Protein AF-A0A077MCI6-F1 (afdb_monomer_lite)

Foldseek 3Di:
DDDPVVVVVVVVVVVVVVVVVVVVVVVVVVVLV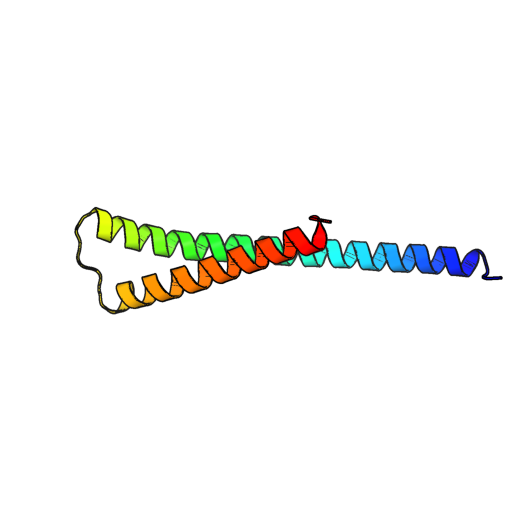VLLVVLVVLLVVLVVCVVVVHDDDPVSVVSNVVSVVVNVVSVVVVVVCCCVPPVD

Structure (mmCIF, N/CA/C/O backbone):
data_AF-A0A077MCI6-F1
#
_entry.id   AF-A0A077MCI6-F1
#
loop_
_atom_site.group_PDB
_atom_site.id
_atom_site.type_symbol
_atom_site.label_atom_id
_atom_site.label_alt_id
_atom_site.label_comp_id
_atom_site.label_asym_id
_atom_site.label_entity_id
_atom_site.label_seq_id
_atom_site.pdbx_PDB_ins_code
_atom_site.Cartn_x
_atom_site.Cartn_y
_atom_site.Cartn_z
_atom_site.occupancy
_atom_site.B_iso_or_equiv
_atom_site.auth_seq_id
_atom_site.auth_comp_id
_atom_site.auth_asym_id
_atom_site.auth_atom_id
_atom_site.pdbx_PDB_model_num
ATOM 1 N N . MET A 1 1 ? 28.487 11.853 -42.778 1.00 45.84 1 MET A N 1
ATOM 2 C CA . MET A 1 1 ? 28.185 10.412 -42.910 1.00 45.84 1 MET A CA 1
ATOM 3 C C . MET A 1 1 ? 28.862 9.722 -41.741 1.00 45.84 1 MET A C 1
ATOM 5 O O . MET A 1 1 ? 30.082 9.767 -41.684 1.00 45.84 1 MET A O 1
ATOM 9 N N . GLY A 1 2 ? 28.090 9.240 -40.762 1.00 53.88 2 GLY A N 1
ATOM 10 C CA . GLY A 1 2 ? 28.634 8.568 -39.576 1.00 53.88 2 GLY A CA 1
ATOM 11 C C . GLY A 1 2 ? 29.209 7.200 -39.936 1.00 53.88 2 GLY A C 1
ATOM 12 O O . GLY A 1 2 ? 28.676 6.521 -40.816 1.00 53.88 2 GLY A O 1
ATOM 13 N N . SER A 1 3 ? 30.319 6.835 -39.299 1.00 64.88 3 SER A N 1
ATOM 14 C CA . SER A 1 3 ? 30.982 5.545 -39.487 1.00 64.88 3 SER A CA 1
ATOM 15 C C . SER A 1 3 ? 30.082 4.410 -38.992 1.00 64.88 3 SER A C 1
ATOM 17 O O . SER A 1 3 ? 29.452 4.526 -37.943 1.00 64.88 3 SER A O 1
ATOM 19 N N . TRP A 1 4 ? 30.065 3.279 -39.701 1.00 57.00 4 TRP A N 1
ATOM 20 C CA . TRP A 1 4 ? 29.427 2.042 -39.225 1.00 57.00 4 TRP A CA 1
ATOM 21 C C . TRP A 1 4 ? 29.939 1.610 -37.838 1.00 57.00 4 TRP A C 1
ATOM 23 O O . TRP A 1 4 ? 29.196 0.997 -37.075 1.00 57.00 4 TRP A O 1
ATOM 33 N N . GLY A 1 5 ? 31.183 1.965 -37.493 1.00 55.94 5 GLY A N 1
ATOM 34 C CA . GLY A 1 5 ? 31.762 1.718 -36.171 1.00 55.94 5 GLY A CA 1
ATOM 35 C C . GLY A 1 5 ? 31.117 2.541 -35.051 1.00 55.94 5 GLY A C 1
ATOM 36 O O . GLY A 1 5 ? 30.900 2.000 -33.971 1.00 55.94 5 GLY A O 1
ATOM 37 N N . ASP A 1 6 ? 30.736 3.796 -35.315 1.00 66.62 6 ASP A N 1
ATOM 38 C CA . ASP A 1 6 ? 30.072 4.652 -34.317 1.00 66.62 6 ASP A CA 1
ATOM 39 C C . ASP A 1 6 ? 28.647 4.161 -34.037 1.00 66.62 6 ASP A C 1
ATOM 41 O O . ASP A 1 6 ? 28.244 4.048 -32.886 1.00 66.62 6 ASP A O 1
ATOM 45 N N . ALA A 1 7 ? 27.912 3.759 -35.080 1.00 60.25 7 ALA A N 1
ATOM 46 C CA . ALA A 1 7 ? 26.566 3.203 -34.928 1.00 60.25 7 ALA A CA 1
ATOM 47 C C . ALA A 1 7 ? 26.557 1.873 -34.148 1.00 60.25 7 ALA A C 1
ATOM 49 O O . ALA A 1 7 ? 25.628 1.589 -33.391 1.00 60.25 7 ALA A O 1
ATOM 50 N N . MET A 1 8 ? 27.596 1.049 -34.319 1.00 60.34 8 MET A N 1
ATOM 51 C CA . MET A 1 8 ? 27.744 -0.212 -33.592 1.00 60.34 8 MET A CA 1
ATOM 52 C C . MET A 1 8 ? 28.105 0.018 -32.119 1.00 60.34 8 MET A C 1
ATOM 54 O O . MET A 1 8 ? 27.565 -0.663 -31.247 1.00 60.34 8 MET A O 1
ATOM 58 N N . LEU A 1 9 ? 28.975 0.992 -31.832 1.00 67.38 9 LEU A N 1
ATOM 59 C CA . LEU A 1 9 ? 29.305 1.390 -30.462 1.00 67.38 9 LEU A CA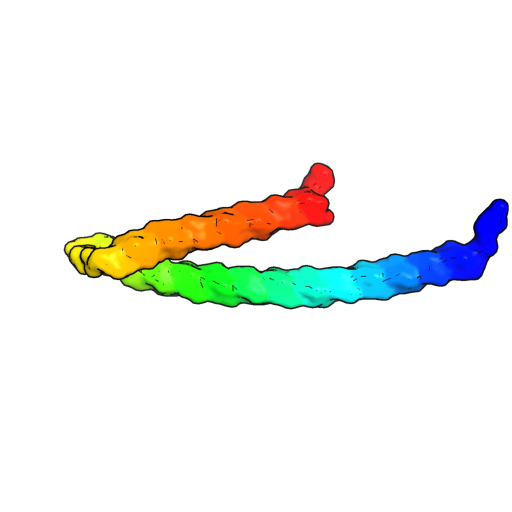 1
ATOM 60 C C . LEU A 1 9 ? 28.092 1.985 -29.740 1.00 67.38 9 LEU A C 1
ATOM 62 O O . LEU A 1 9 ? 27.805 1.566 -28.620 1.00 67.38 9 LEU A O 1
ATOM 66 N N . ASP A 1 10 ? 27.320 2.847 -30.404 1.00 67.94 10 ASP A N 1
ATOM 67 C CA . ASP A 1 10 ? 26.069 3.391 -29.863 1.00 67.94 10 ASP A CA 1
ATOM 68 C C . ASP A 1 10 ? 25.049 2.286 -29.555 1.00 67.94 10 ASP A C 1
ATOM 70 O O . ASP A 1 10 ? 24.405 2.303 -28.504 1.00 67.94 10 ASP A O 1
ATOM 74 N N . ALA A 1 11 ? 24.914 1.284 -30.430 1.00 61.06 11 ALA A N 1
ATOM 75 C CA . ALA A 1 11 ? 24.017 0.151 -30.206 1.00 61.06 11 ALA A CA 1
ATOM 76 C C . ALA A 1 11 ? 24.449 -0.711 -29.005 1.00 61.06 11 ALA A C 1
ATOM 78 O O . ALA A 1 11 ? 23.607 -1.109 -28.197 1.00 61.06 11 ALA A O 1
ATOM 79 N N . ILE A 1 12 ? 25.753 -0.965 -28.847 1.00 63.66 12 ILE A N 1
ATOM 80 C CA . ILE A 1 12 ? 26.311 -1.698 -27.699 1.00 63.66 12 ILE A CA 1
ATOM 81 C C . ILE A 1 12 ? 26.116 -0.902 -26.407 1.00 63.66 12 ILE A C 1
ATOM 83 O O . ILE A 1 12 ? 25.702 -1.455 -25.386 1.00 63.66 12 ILE A O 1
ATOM 87 N N . GLU A 1 13 ? 26.383 0.401 -26.434 1.00 66.38 13 GLU A N 1
ATOM 88 C CA . GLU A 1 13 ? 26.264 1.258 -25.261 1.00 66.38 13 GLU A CA 1
ATOM 89 C C . GLU A 1 13 ? 24.803 1.467 -24.845 1.00 66.38 13 GLU A C 1
ATOM 91 O O . GLU A 1 13 ? 24.496 1.506 -23.650 1.00 66.38 13 GLU A O 1
ATOM 96 N N . THR A 1 14 ? 23.889 1.512 -25.815 1.00 67.44 14 THR A N 1
ATOM 97 C CA . THR A 1 14 ? 22.437 1.519 -25.596 1.00 67.44 14 THR A CA 1
ATOM 98 C C . THR A 1 14 ? 21.961 0.180 -25.036 1.00 67.44 14 THR A C 1
ATOM 100 O O . THR A 1 14 ? 21.250 0.162 -24.034 1.00 67.44 14 THR A O 1
ATOM 103 N N . GLY A 1 15 ? 22.410 -0.949 -25.595 1.00 65.00 15 GLY A N 1
ATOM 104 C CA . GLY A 1 15 ? 22.096 -2.286 -25.083 1.00 65.00 15 GLY A CA 1
ATOM 105 C C . GLY A 1 15 ? 22.583 -2.500 -23.647 1.00 65.00 15 GLY A C 1
ATOM 106 O O . GLY A 1 15 ? 21.844 -3.014 -22.809 1.00 65.00 15 GLY A O 1
ATOM 107 N N . ARG A 1 16 ? 23.791 -2.022 -23.324 1.00 63.84 16 ARG A N 1
ATOM 108 C CA . ARG A 1 16 ? 24.348 -2.065 -21.965 1.00 63.84 16 ARG A CA 1
ATOM 109 C C . ARG A 1 16 ? 23.556 -1.188 -20.993 1.00 63.84 16 ARG A C 1
ATOM 111 O O . ARG A 1 16 ? 23.266 -1.636 -19.886 1.00 63.84 16 ARG A O 1
ATOM 118 N N . ARG A 1 17 ? 23.190 0.036 -21.396 1.00 59.84 17 ARG A N 1
ATOM 119 C CA . ARG A 1 17 ? 22.334 0.926 -20.591 1.00 59.84 17 ARG A CA 1
ATOM 120 C C . ARG A 1 17 ? 20.976 0.292 -20.326 1.00 59.84 17 ARG A C 1
ATOM 122 O O . ARG A 1 17 ? 20.552 0.253 -19.179 1.00 59.84 17 ARG A O 1
ATOM 129 N N . ASN A 1 18 ? 20.336 -0.252 -21.356 1.00 64.81 18 ASN A N 1
ATOM 130 C CA . ASN A 1 18 ? 19.021 -0.875 -21.241 1.00 64.81 18 ASN A CA 1
ATOM 131 C C . ASN A 1 18 ? 19.061 -2.132 -20.361 1.00 64.81 18 ASN A C 1
ATOM 133 O O . ASN A 1 18 ? 18.174 -2.318 -19.536 1.00 64.81 18 ASN A O 1
ATOM 137 N N . GLY A 1 19 ? 20.120 -2.945 -20.455 1.00 59.34 19 GLY A N 1
ATOM 138 C CA . GLY A 1 19 ? 20.320 -4.096 -19.566 1.00 59.34 19 GLY A CA 1
ATOM 139 C C . GLY A 1 19 ? 20.540 -3.702 -18.100 1.00 59.34 19 GLY A C 1
ATOM 140 O O . GLY A 1 19 ? 19.985 -4.329 -17.201 1.00 59.34 19 GLY A O 1
ATOM 141 N N . GLN A 1 20 ? 21.299 -2.632 -17.840 1.00 61.47 20 GLN A N 1
ATOM 142 C CA . GLN A 1 20 ? 21.473 -2.102 -16.481 1.00 61.47 20 GLN A CA 1
ATOM 143 C C . GLN A 1 20 ? 20.187 -1.473 -15.933 1.00 61.47 20 GLN A C 1
ATOM 145 O O . GLN A 1 20 ? 19.876 -1.657 -14.760 1.00 61.47 20 GLN A O 1
ATOM 150 N N . LEU A 1 21 ? 19.424 -0.769 -16.771 1.00 60.94 21 LEU A N 1
ATOM 151 C CA . LEU A 1 21 ? 18.121 -0.223 -16.397 1.00 60.94 21 LEU A CA 1
ATOM 152 C C . LEU A 1 21 ? 17.122 -1.340 -16.069 1.00 60.94 21 LEU A C 1
ATOM 154 O O . LEU A 1 21 ? 16.410 -1.209 -15.082 1.00 60.94 21 LEU A O 1
ATOM 158 N N . GLY A 1 22 ? 17.123 -2.452 -16.813 1.00 60.19 22 GLY A N 1
ATOM 159 C CA . GLY A 1 22 ? 16.275 -3.617 -16.530 1.00 60.19 22 GLY A CA 1
ATOM 160 C C . GLY A 1 22 ? 16.498 -4.196 -15.129 1.00 60.19 22 GLY A C 1
ATOM 161 O O . GLY A 1 22 ? 15.550 -4.316 -14.361 1.00 60.19 22 GLY A O 1
ATOM 162 N N . LEU A 1 23 ? 17.755 -4.444 -14.745 1.00 62.00 23 LEU A N 1
ATOM 163 C CA . LEU A 1 23 ? 18.101 -4.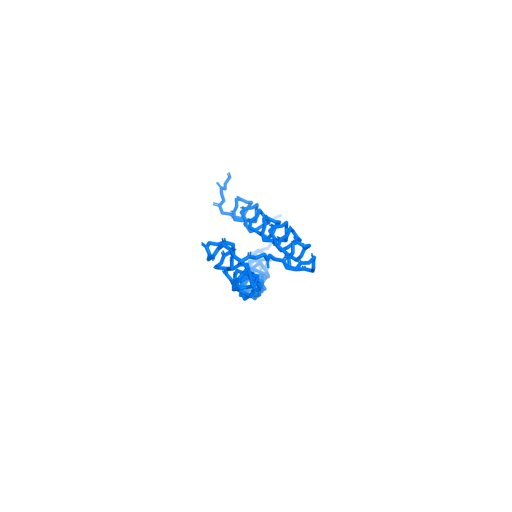953 -13.407 1.00 62.00 23 LEU A CA 1
ATOM 164 C C . LEU A 1 23 ? 17.744 -3.973 -12.280 1.00 62.00 23 LEU A C 1
ATOM 166 O O . LEU A 1 23 ? 17.332 -4.378 -11.194 1.00 62.00 23 LEU A O 1
ATOM 170 N N . ILE A 1 24 ? 17.909 -2.671 -12.526 1.00 63.50 24 ILE A N 1
ATOM 171 C CA . ILE A 1 24 ? 17.529 -1.630 -11.566 1.00 63.50 24 ILE A CA 1
ATOM 172 C C . ILE A 1 24 ? 16.005 -1.613 -11.383 1.00 63.50 24 ILE A C 1
ATOM 174 O O . ILE A 1 24 ? 15.526 -1.524 -10.255 1.00 63.50 24 ILE A O 1
ATOM 178 N N . VAL A 1 25 ? 15.247 -1.732 -12.474 1.00 65.75 25 VAL A N 1
ATOM 179 C CA . VAL A 1 25 ? 13.779 -1.772 -12.458 1.00 65.75 25 VAL A CA 1
ATOM 180 C C . VAL A 1 25 ? 13.264 -3.010 -11.727 1.00 65.75 25 VAL A C 1
ATOM 182 O O . VAL A 1 25 ? 12.416 -2.865 -10.852 1.00 65.75 25 VAL A O 1
ATOM 185 N N . GLU A 1 26 ? 13.815 -4.195 -12.003 1.00 66.62 26 GLU A N 1
ATOM 186 C CA . GLU A 1 26 ? 13.472 -5.432 -11.284 1.00 66.62 26 GLU A CA 1
ATOM 187 C C . GLU A 1 26 ? 13.741 -5.308 -9.776 1.00 66.62 26 GLU A C 1
ATOM 189 O O . GLU A 1 26 ? 12.920 -5.714 -8.953 1.00 66.62 26 GLU A O 1
ATOM 194 N N . GLY A 1 27 ? 14.859 -4.681 -9.393 1.00 67.62 27 GLY A N 1
ATOM 195 C CA . GLY A 1 27 ? 15.176 -4.415 -7.990 1.00 67.62 27 GLY A CA 1
ATOM 196 C C . GLY A 1 27 ? 14.176 -3.471 -7.309 1.00 67.62 27 GLY A C 1
ATOM 197 O O . GLY A 1 27 ? 13.787 -3.707 -6.163 1.00 67.62 27 GLY A O 1
ATOM 198 N N . TYR A 1 28 ? 13.731 -2.420 -8.004 1.00 69.50 28 TYR A N 1
ATOM 199 C CA . TYR A 1 28 ? 12.710 -1.505 -7.484 1.00 69.50 28 TYR A CA 1
ATOM 200 C C . TYR A 1 28 ? 11.325 -2.153 -7.394 1.00 69.50 28 TYR A C 1
ATOM 202 O O . TYR A 1 28 ? 10.618 -1.904 -6.418 1.00 69.50 28 TYR A O 1
ATOM 210 N N . ASP A 1 29 ? 10.952 -2.998 -8.356 1.00 70.31 29 ASP A N 1
ATOM 211 C CA . ASP A 1 29 ? 9.686 -3.739 -8.341 1.00 70.31 29 ASP A CA 1
ATOM 212 C C . ASP A 1 29 ? 9.633 -4.746 -7.182 1.00 70.31 29 ASP A C 1
ATOM 214 O O . ASP A 1 29 ? 8.659 -4.791 -6.425 1.00 70.31 29 ASP A O 1
ATOM 218 N N . ALA A 1 30 ? 10.733 -5.470 -6.947 1.00 73.56 30 ALA A N 1
ATOM 219 C CA . ALA A 1 30 ? 10.866 -6.359 -5.797 1.00 73.56 30 ALA A CA 1
ATOM 220 C C . ALA A 1 30 ? 10.752 -5.593 -4.466 1.00 73.56 30 ALA A C 1
ATOM 222 O O . ALA A 1 30 ? 10.021 -6.005 -3.563 1.00 73.56 30 ALA A O 1
ATOM 223 N N . ALA A 1 31 ? 11.425 -4.444 -4.343 1.00 76.06 31 ALA A N 1
ATOM 224 C CA . ALA A 1 31 ? 11.357 -3.614 -3.141 1.00 76.06 31 ALA A CA 1
ATOM 225 C C . ALA A 1 31 ? 9.952 -3.027 -2.905 1.00 76.06 31 ALA A C 1
ATOM 227 O O . ALA A 1 31 ? 9.485 -2.974 -1.762 1.00 76.06 31 ALA A O 1
ATOM 228 N N . ALA A 1 32 ? 9.265 -2.605 -3.971 1.00 76.25 32 ALA A N 1
ATOM 229 C CA . ALA A 1 32 ? 7.895 -2.107 -3.901 1.00 76.25 32 ALA A CA 1
ATOM 230 C C . ALA A 1 32 ? 6.914 -3.216 -3.497 1.00 76.25 32 ALA A C 1
ATOM 232 O O . ALA A 1 32 ? 6.065 -2.980 -2.638 1.00 76.25 32 ALA A O 1
ATOM 233 N N . SER A 1 33 ? 7.080 -4.424 -4.041 1.00 78.88 33 SER A N 1
ATOM 234 C CA . SER A 1 33 ? 6.268 -5.598 -3.700 1.00 78.88 33 SER A CA 1
ATOM 235 C C . SER A 1 33 ? 6.408 -5.984 -2.226 1.00 78.88 33 SER A C 1
ATOM 237 O O . SER A 1 33 ? 5.401 -6.077 -1.530 1.00 78.88 33 SER A O 1
ATOM 239 N N . ILE A 1 34 ? 7.641 -6.093 -1.714 1.00 80.69 34 ILE A N 1
ATOM 240 C CA . ILE A 1 34 ? 7.905 -6.376 -0.290 1.00 80.69 34 ILE A CA 1
ATOM 241 C C . ILE A 1 34 ? 7.283 -5.296 0.606 1.00 80.69 34 ILE A C 1
ATOM 243 O O . ILE A 1 34 ? 6.672 -5.590 1.634 1.00 80.69 34 ILE A O 1
ATOM 247 N N . SER A 1 35 ? 7.422 -4.027 0.215 1.00 81.00 35 SER A N 1
ATOM 248 C CA . SER A 1 35 ? 6.865 -2.909 0.982 1.00 81.00 35 SER A CA 1
ATOM 249 C C . SER A 1 35 ? 5.334 -2.942 1.003 1.00 81.00 35 SER A C 1
ATOM 251 O O . SER A 1 35 ? 4.730 -2.695 2.045 1.00 81.00 35 SER A O 1
ATOM 253 N N . LEU A 1 36 ? 4.696 -3.256 -0.129 1.00 86.81 36 LEU A N 1
ATOM 254 C CA . LEU A 1 36 ? 3.241 -3.383 -0.233 1.00 86.81 36 LEU A CA 1
ATOM 255 C C . LEU A 1 36 ? 2.705 -4.557 0.580 1.00 86.81 36 LEU A C 1
ATOM 257 O O . LEU A 1 36 ? 1.676 -4.399 1.237 1.00 86.81 36 LEU A O 1
ATOM 261 N N . GLU A 1 37 ? 3.392 -5.697 0.560 1.00 87.75 37 GLU A N 1
ATOM 262 C CA . GLU A 1 37 ? 3.037 -6.873 1.356 1.00 87.75 37 GLU A CA 1
ATOM 263 C C . GLU A 1 37 ? 3.057 -6.530 2.849 1.00 87.75 37 GLU A C 1
ATOM 265 O O . GLU A 1 37 ? 2.031 -6.642 3.518 1.00 87.75 37 GLU A O 1
ATOM 270 N N . ALA A 1 38 ? 4.162 -5.963 3.342 1.00 89.44 38 ALA A N 1
ATOM 271 C CA . ALA A 1 38 ? 4.290 -5.564 4.742 1.00 89.44 38 ALA A CA 1
ATOM 272 C C . ALA A 1 38 ? 3.226 -4.534 5.173 1.00 89.44 38 ALA A C 1
ATOM 274 O O . ALA A 1 38 ? 2.655 -4.638 6.260 1.00 89.44 38 ALA A O 1
ATOM 275 N N . ILE A 1 39 ? 2.928 -3.537 4.329 1.00 90.75 39 ILE A N 1
ATOM 276 C CA . ILE A 1 39 ? 1.868 -2.551 4.604 1.00 90.75 39 ILE A CA 1
ATOM 277 C C . ILE A 1 39 ? 0.493 -3.230 4.657 1.00 90.75 39 ILE A C 1
ATOM 279 O O . ILE A 1 39 ? -0.313 -2.923 5.541 1.00 90.75 39 ILE A O 1
ATOM 283 N N . THR A 1 40 ? 0.228 -4.142 3.722 1.00 91.31 40 THR A N 1
ATOM 284 C CA . THR A 1 40 ? -1.054 -4.845 3.613 1.00 91.31 40 THR A CA 1
ATOM 285 C C . THR A 1 40 ? -1.279 -5.755 4.813 1.00 91.31 40 THR A C 1
ATOM 287 O O . THR A 1 40 ? -2.336 -5.668 5.422 1.00 91.31 40 THR A O 1
ATOM 290 N N . GLU A 1 41 ? -0.273 -6.508 5.260 1.00 93.31 41 GLU A N 1
ATOM 291 C CA . GLU A 1 41 ? -0.383 -7.343 6.464 1.00 93.31 41 GLU A CA 1
ATOM 292 C C . GLU A 1 41 ? -0.769 -6.538 7.713 1.00 93.31 41 GLU A C 1
ATOM 294 O O . GLU A 1 41 ? -1.576 -6.976 8.539 1.00 93.31 41 GLU A O 1
ATOM 299 N N . VAL A 1 42 ? -0.188 -5.347 7.893 1.00 93.00 42 VAL A N 1
ATOM 300 C CA . VAL A 1 42 ? -0.534 -4.496 9.038 1.00 93.00 42 VAL A CA 1
ATOM 301 C C . VAL A 1 42 ? -1.968 -3.987 8.917 1.00 93.00 42 VAL A C 1
ATOM 303 O O . VAL A 1 42 ? -2.703 -4.040 9.906 1.00 93.00 42 VAL A O 1
ATOM 306 N N . LEU A 1 43 ? -2.371 -3.530 7.729 1.00 92.88 43 LEU A N 1
ATOM 307 C CA . LEU A 1 43 ? -3.737 -3.078 7.469 1.00 92.88 43 LEU A CA 1
ATOM 308 C C . LEU A 1 43 ? -4.752 -4.204 7.682 1.00 92.88 43 LEU A C 1
ATOM 310 O O . LEU A 1 43 ? -5.716 -3.993 8.408 1.00 92.88 43 LEU A O 1
ATOM 314 N N . ASP A 1 44 ? -4.500 -5.406 7.171 1.00 94.12 44 ASP A N 1
ATOM 315 C CA . ASP A 1 44 ? -5.393 -6.560 7.311 1.00 94.12 44 ASP A CA 1
ATOM 316 C C . ASP A 1 44 ? -5.604 -6.935 8.781 1.00 94.12 44 ASP A C 1
ATOM 318 O O . ASP A 1 44 ? -6.725 -7.206 9.212 1.00 94.12 44 ASP A O 1
ATOM 322 N N . ARG A 1 45 ? -4.553 -6.871 9.610 1.00 94.31 45 ARG A N 1
ATOM 323 C CA . ARG A 1 45 ? -4.691 -7.083 11.063 1.00 94.31 45 ARG A CA 1
ATOM 324 C C . ARG A 1 45 ? -5.541 -6.009 11.739 1.00 94.31 45 ARG A C 1
ATOM 326 O O . ARG A 1 45 ? -6.242 -6.316 12.706 1.00 94.31 45 ARG A O 1
ATOM 333 N N . ILE A 1 46 ? -5.457 -4.761 11.279 1.00 93.31 46 ILE A N 1
ATOM 334 C CA . ILE A 1 46 ? -6.282 -3.661 11.789 1.00 93.31 46 ILE A CA 1
ATOM 335 C C . ILE A 1 46 ? -7.736 -3.842 11.332 1.00 93.31 46 ILE A C 1
ATOM 337 O O . ILE A 1 46 ? -8.639 -3.747 12.163 1.00 93.31 46 ILE A O 1
ATOM 341 N N . GLU A 1 47 ? -7.976 -4.160 10.059 1.00 93.00 47 GLU A N 1
ATOM 342 C CA . GLU A 1 47 ? -9.322 -4.393 9.521 1.00 93.00 47 GLU A CA 1
ATOM 343 C C . GLU A 1 47 ? -9.992 -5.597 10.186 1.00 93.00 47 GLU A C 1
ATOM 345 O O . GLU A 1 47 ? -11.132 -5.485 10.625 1.00 93.00 47 GLU A O 1
ATOM 350 N N . ALA A 1 48 ? -9.267 -6.691 10.427 1.00 94.88 48 ALA A N 1
ATOM 351 C CA . ALA A 1 48 ? -9.796 -7.840 11.162 1.00 94.88 48 ALA A CA 1
ATOM 352 C C . ALA A 1 48 ? -10.276 -7.471 12.581 1.00 94.88 48 ALA A C 1
ATOM 354 O O . ALA A 1 48 ? -11.225 -8.062 13.104 1.00 94.88 48 ALA A O 1
ATOM 355 N N . LYS A 1 49 ? -9.652 -6.480 13.237 1.00 93.56 49 LYS A N 1
ATOM 356 C CA . LYS A 1 49 ? -10.145 -5.954 14.523 1.00 93.56 49 LYS A CA 1
ATOM 357 C C . LYS A 1 49 ? -11.430 -5.151 14.347 1.00 93.56 49 LYS A C 1
ATOM 359 O O . LYS A 1 49 ? -12.335 -5.313 15.165 1.00 93.56 49 LYS A O 1
ATOM 364 N N . VAL A 1 50 ? -11.507 -4.318 13.308 1.00 91.81 50 VAL A N 1
ATOM 365 C CA . VAL A 1 50 ? -12.704 -3.531 12.975 1.00 91.81 50 VAL A CA 1
ATOM 366 C C . VAL A 1 50 ? -13.881 -4.454 12.658 1.00 91.81 50 VAL A C 1
ATOM 368 O O . VAL A 1 50 ? -14.954 -4.281 13.232 1.00 91.81 50 VAL A O 1
ATOM 371 N N . GLU A 1 51 ? -13.672 -5.469 11.820 1.00 93.75 51 GLU A N 1
ATOM 372 C CA . GLU A 1 51 ? -14.676 -6.475 11.454 1.00 93.75 51 GLU A CA 1
ATOM 373 C C . GLU A 1 51 ? -15.144 -7.290 12.663 1.00 93.75 51 GLU A C 1
ATOM 375 O O . GLU A 1 51 ? -16.333 -7.567 12.812 1.00 93.75 51 GLU A O 1
ATOM 380 N N . ALA A 1 52 ? -14.233 -7.604 13.588 1.00 94.88 52 ALA A N 1
ATOM 381 C CA . ALA A 1 52 ? -14.567 -8.239 14.861 1.00 94.88 52 ALA A CA 1
ATOM 382 C C . ALA A 1 52 ? -15.263 -7.294 15.867 1.00 94.88 52 ALA A C 1
ATOM 384 O O . ALA A 1 52 ? -15.487 -7.690 17.014 1.00 94.88 52 ALA A O 1
ATOM 385 N N . GLY A 1 53 ? -15.557 -6.044 15.491 1.00 92.75 53 GLY A N 1
ATOM 386 C CA . GLY A 1 53 ? -16.201 -5.045 16.348 1.00 92.75 53 GLY A CA 1
ATOM 387 C C . GLY A 1 53 ? -15.326 -4.554 17.506 1.00 92.75 53 GLY A C 1
ATOM 388 O O . GLY A 1 53 ? -15.840 -4.011 18.485 1.00 92.75 53 GLY A O 1
ATOM 389 N N . LYS A 1 54 ? -14.006 -4.763 17.440 1.00 93.50 54 LYS A N 1
ATOM 390 C CA . LYS A 1 54 ? -13.067 -4.319 18.475 1.00 93.50 54 LYS A CA 1
ATOM 391 C C . LYS A 1 54 ? -12.748 -2.840 18.292 1.00 93.50 54 LYS A C 1
ATOM 393 O O . LYS A 1 54 ? -12.554 -2.354 17.180 1.00 93.50 54 LYS A O 1
ATOM 398 N N . ASN A 1 55 ? -12.612 -2.130 19.408 1.00 92.38 55 ASN A N 1
ATOM 399 C CA . ASN A 1 55 ? -12.122 -0.758 19.380 1.00 92.38 55 ASN A CA 1
ATOM 400 C C . ASN A 1 55 ? -10.635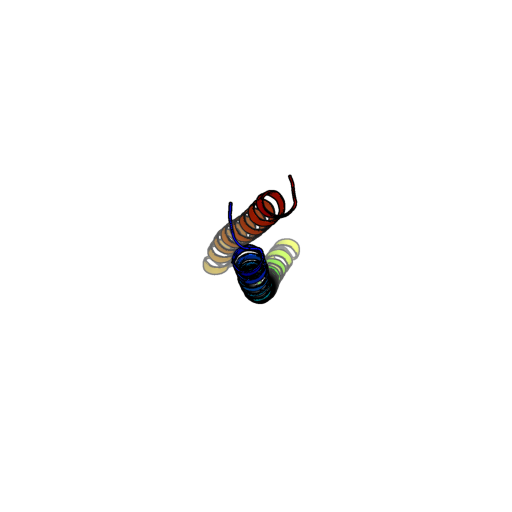 -0.735 19.024 1.00 92.38 55 ASN A C 1
ATOM 402 O O . ASN A 1 55 ? -9.822 -1.368 19.697 1.00 92.38 55 ASN A O 1
ATOM 406 N N . LEU A 1 56 ? -10.295 0.042 17.999 1.00 93.25 56 LEU A N 1
ATOM 407 C CA . LEU A 1 56 ? -8.912 0.373 17.679 1.00 93.25 56 LEU A CA 1
ATOM 408 C C . LEU A 1 56 ? -8.341 1.347 18.714 1.00 93.25 56 LEU A C 1
ATOM 410 O O . LEU A 1 56 ? -9.029 2.291 19.132 1.00 93.25 56 LEU A O 1
ATOM 414 N N . SER A 1 57 ? -7.073 1.158 19.074 1.00 94.31 57 SER A N 1
ATOM 415 C CA . SER A 1 57 ? -6.312 2.147 19.839 1.00 94.31 57 SER A CA 1
ATOM 416 C C . SER A 1 57 ? -6.143 3.453 19.043 1.00 94.31 57 SER A C 1
ATOM 418 O O . SER A 1 57 ? -6.411 3.512 17.839 1.00 94.31 57 SER A O 1
ATOM 420 N N . ALA A 1 58 ? -5.720 4.532 19.709 1.00 94.12 58 ALA A N 1
ATOM 421 C CA . ALA A 1 58 ? -5.415 5.789 19.021 1.00 94.12 58 ALA A CA 1
ATOM 422 C C . ALA A 1 58 ? -4.313 5.590 17.965 1.00 94.12 58 ALA A C 1
ATOM 424 O O . ALA A 1 58 ? -4.489 5.997 16.817 1.00 94.12 58 ALA A O 1
ATOM 425 N N . ASP A 1 59 ? -3.249 4.874 18.331 1.00 93.12 59 ASP A N 1
ATOM 426 C CA . ASP A 1 59 ? -2.128 4.570 17.441 1.00 93.12 59 ASP A CA 1
ATOM 427 C C . ASP A 1 59 ? -2.567 3.722 16.247 1.00 93.12 59 ASP A C 1
ATOM 429 O O . ASP A 1 59 ? -2.167 3.993 15.123 1.00 93.12 59 ASP A O 1
ATOM 433 N N . GLU A 1 60 ? -3.451 2.741 16.448 1.00 93.12 60 GLU A N 1
ATOM 434 C CA . GLU A 1 60 ? -3.976 1.912 15.358 1.00 93.12 60 GLU A CA 1
ATOM 435 C C . GLU A 1 60 ? -4.817 2.720 14.370 1.00 93.12 60 GLU A C 1
ATOM 437 O O . GLU A 1 60 ? -4.747 2.481 13.168 1.00 93.12 60 GLU A O 1
ATOM 442 N N . LYS A 1 61 ? -5.591 3.705 14.840 1.00 92.62 61 LYS A N 1
ATOM 443 C CA . LYS A 1 61 ? -6.362 4.597 13.956 1.00 92.62 61 LYS A CA 1
ATOM 444 C C . LYS A 1 61 ? -5.451 5.500 13.126 1.00 92.62 61 LYS A C 1
ATOM 446 O O . LYS A 1 61 ? -5.707 5.695 11.935 1.00 92.62 61 LYS A O 1
ATOM 451 N N . VAL A 1 62 ? -4.404 6.041 13.751 1.00 94.50 62 VAL A N 1
ATOM 452 C CA . VAL A 1 62 ? -3.389 6.852 13.064 1.00 94.50 62 VAL A CA 1
ATOM 453 C C . VAL A 1 62 ? -2.663 5.989 12.036 1.00 94.50 62 VAL A C 1
ATOM 455 O O . VAL A 1 62 ? -2.684 6.310 10.850 1.00 94.50 62 VAL A O 1
ATOM 458 N N . MET A 1 63 ? -2.148 4.836 12.460 1.00 92.81 63 MET A N 1
ATOM 459 C CA . MET A 1 63 ? -1.421 3.894 11.614 1.00 92.81 63 MET A CA 1
ATOM 460 C C . MET A 1 63 ? -2.271 3.417 10.434 1.00 92.81 63 MET A C 1
ATOM 462 O O . MET A 1 63 ? -1.797 3.429 9.306 1.00 92.81 63 MET A O 1
ATOM 466 N N . ARG A 1 64 ? -3.552 3.090 10.647 1.00 92.88 64 ARG A N 1
ATOM 467 C CA . ARG A 1 64 ? -4.496 2.758 9.568 1.00 92.88 64 ARG A CA 1
ATOM 468 C C . ARG A 1 64 ? -4.560 3.861 8.513 1.00 92.88 64 ARG A C 1
ATOM 470 O O . ARG A 1 64 ? -4.447 3.592 7.322 1.00 92.88 64 ARG A O 1
ATOM 477 N N . THR A 1 65 ? -4.728 5.105 8.955 1.00 93.00 65 THR A N 1
ATOM 478 C CA . THR A 1 65 ? -4.856 6.269 8.067 1.00 93.00 65 THR A CA 1
ATOM 479 C C . THR A 1 65 ? -3.569 6.510 7.278 1.00 93.00 65 THR A C 1
ATOM 481 O O . THR A 1 65 ? -3.606 6.700 6.061 1.00 93.00 65 THR A O 1
ATOM 484 N N . GLU A 1 66 ? -2.424 6.469 7.956 1.00 92.25 66 GLU A N 1
ATOM 485 C CA . GLU A 1 66 ? -1.115 6.690 7.343 1.00 92.25 66 GLU A CA 1
ATOM 486 C C . GLU A 1 66 ? -0.744 5.571 6.366 1.00 92.25 66 GLU A C 1
ATOM 488 O O . GLU A 1 66 ? -0.318 5.852 5.245 1.00 92.25 66 GLU A O 1
ATOM 493 N N . LEU A 1 67 ? -0.971 4.308 6.739 1.00 92.06 67 LEU A N 1
ATOM 494 C CA . LEU A 1 67 ? -0.675 3.154 5.892 1.00 92.06 67 LEU A CA 1
ATOM 495 C C . LEU A 1 67 ? -1.544 3.124 4.634 1.00 92.06 67 LEU A C 1
ATOM 497 O O . LEU A 1 67 ? -1.012 2.861 3.558 1.00 92.06 67 LEU A O 1
ATOM 501 N N . TYR A 1 68 ? -2.835 3.470 4.714 1.00 91.31 68 TYR A N 1
ATOM 502 C CA . TYR A 1 68 ? -3.664 3.621 3.511 1.00 91.31 68 TYR A CA 1
ATOM 503 C C . TYR A 1 68 ? -3.132 4.713 2.576 1.00 91.31 68 TYR A C 1
ATOM 505 O O . TYR A 1 68 ? -3.079 4.518 1.359 1.00 91.31 68 TYR A O 1
ATOM 513 N N . ALA A 1 69 ? -2.699 5.851 3.128 1.00 90.00 69 ALA A N 1
ATOM 514 C CA . ALA A 1 69 ? -2.127 6.933 2.333 1.00 90.00 69 ALA A CA 1
ATOM 515 C C . ALA A 1 69 ? -0.807 6.520 1.658 1.00 90.00 69 ALA A C 1
ATOM 517 O O . ALA A 1 69 ? -0.575 6.870 0.499 1.00 90.00 69 ALA A O 1
ATOM 518 N N . ILE A 1 70 ? 0.052 5.773 2.358 1.00 87.62 70 ILE A N 1
ATOM 519 C CA . ILE A 1 70 ? 1.307 5.251 1.802 1.00 87.62 70 ILE A CA 1
ATOM 520 C C . ILE A 1 70 ? 1.014 4.205 0.722 1.00 87.62 70 ILE A C 1
ATOM 522 O O . ILE A 1 70 ? 1.538 4.334 -0.384 1.00 87.62 70 ILE A O 1
ATOM 526 N N . LYS A 1 71 ? 0.133 3.233 0.998 1.00 86.62 71 LYS A N 1
ATOM 527 C CA . LYS A 1 71 ? -0.278 2.193 0.043 1.00 86.62 71 LYS A CA 1
ATOM 528 C C . LYS A 1 71 ? -0.764 2.813 -1.267 1.00 86.62 71 LYS A C 1
ATOM 530 O O . LYS A 1 71 ? -0.218 2.521 -2.325 1.00 86.62 71 LYS A O 1
ATOM 535 N N . SER A 1 72 ? -1.694 3.766 -1.182 1.00 87.56 72 SER A N 1
ATOM 536 C CA . SER A 1 72 ? -2.247 4.441 -2.359 1.00 87.56 72 SER A CA 1
ATOM 537 C C . SER A 1 72 ? -1.193 5.234 -3.147 1.00 87.56 72 SER A C 1
ATOM 539 O O . SER A 1 72 ? -1.226 5.262 -4.378 1.00 87.56 72 SER A O 1
ATOM 541 N N . LYS A 1 73 ? -0.220 5.865 -2.469 1.00 86.88 73 LYS A N 1
ATOM 542 C CA . LYS A 1 73 ? 0.899 6.545 -3.145 1.00 86.88 73 LYS A CA 1
ATOM 543 C C . LYS A 1 73 ? 1.791 5.562 -3.901 1.00 86.88 73 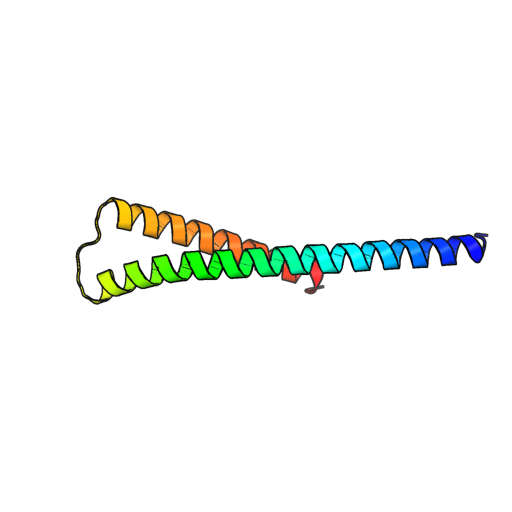LYS A C 1
ATOM 545 O O . LYS A 1 73 ? 2.187 5.880 -5.020 1.00 86.88 73 LYS A O 1
ATOM 550 N N . ILE A 1 74 ? 2.104 4.409 -3.307 1.00 84.19 74 ILE A N 1
ATOM 551 C CA . ILE A 1 74 ? 2.915 3.369 -3.952 1.00 84.19 74 ILE A CA 1
ATOM 552 C C . ILE A 1 74 ? 2.170 2.811 -5.169 1.00 84.19 74 ILE A C 1
ATOM 554 O O . ILE A 1 74 ? 2.721 2.823 -6.265 1.00 84.19 74 ILE A O 1
ATOM 558 N N . GLU A 1 75 ? 0.901 2.424 -5.016 1.00 83.69 75 GLU A N 1
ATOM 559 C CA . GLU A 1 75 ? 0.066 1.902 -6.110 1.00 83.69 75 GLU A CA 1
ATOM 560 C C . GLU A 1 75 ? -0.059 2.898 -7.270 1.00 83.69 75 GLU A C 1
ATOM 562 O O . GLU A 1 75 ? 0.093 2.523 -8.435 1.00 83.69 75 GLU A O 1
ATOM 567 N N . ARG A 1 76 ? -0.271 4.189 -6.970 1.00 85.38 76 ARG A N 1
ATOM 568 C CA . ARG A 1 76 ? -0.298 5.238 -7.998 1.00 85.38 76 ARG A CA 1
ATOM 569 C C . ARG A 1 76 ? 1.047 5.356 -8.702 1.00 85.38 76 ARG A C 1
ATOM 571 O O . ARG A 1 76 ? 1.076 5.385 -9.921 1.00 85.38 76 ARG A O 1
ATOM 578 N N . LYS A 1 77 ? 2.157 5.396 -7.961 1.00 81.38 77 LYS A N 1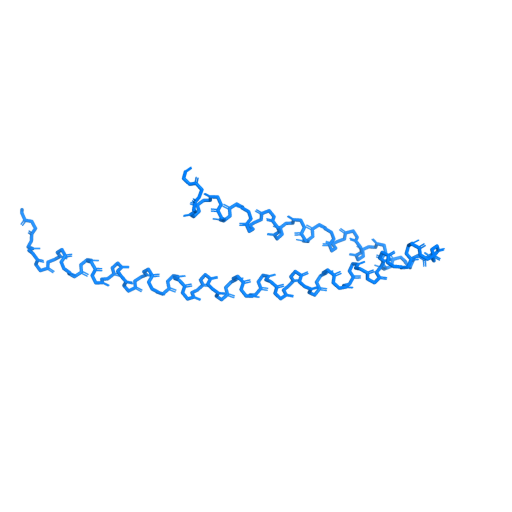
ATOM 579 C CA . LYS A 1 77 ? 3.495 5.511 -8.557 1.00 81.38 77 LYS A CA 1
ATOM 580 C C . LYS A 1 77 ? 3.856 4.311 -9.425 1.00 81.38 77 LYS A C 1
ATOM 582 O O . LYS A 1 77 ? 4.446 4.510 -10.482 1.00 81.38 77 LYS A O 1
ATOM 587 N N . LEU A 1 78 ? 3.472 3.105 -9.012 1.00 77.00 78 LEU A N 1
ATOM 588 C CA . LEU A 1 78 ? 3.609 1.906 -9.833 1.00 77.00 78 LEU A CA 1
ATOM 589 C C . LEU A 1 78 ? 2.762 2.025 -11.103 1.00 77.00 78 LEU A C 1
ATOM 591 O O . LEU A 1 78 ? 3.274 1.804 -12.193 1.00 77.00 78 LEU A O 1
ATOM 595 N N . THR A 1 79 ? 1.504 2.451 -10.986 1.00 79.50 79 THR A N 1
ATOM 596 C CA . THR A 1 79 ? 0.614 2.648 -12.144 1.00 79.50 79 THR A CA 1
ATOM 597 C C . THR A 1 79 ? 1.166 3.691 -13.121 1.00 79.50 79 THR A C 1
ATOM 599 O O . THR A 1 79 ? 1.258 3.414 -14.314 1.00 79.50 79 THR A O 1
ATOM 602 N N . ASP A 1 80 ? 1.590 4.857 -12.622 1.00 79.69 80 ASP A N 1
ATOM 603 C CA . ASP A 1 80 ? 2.196 5.935 -13.415 1.00 79.69 80 ASP A CA 1
ATOM 604 C C . ASP A 1 80 ? 3.449 5.434 -14.150 1.00 79.69 80 ASP A C 1
ATOM 606 O O . ASP A 1 80 ? 3.658 5.732 -15.328 1.00 79.69 80 ASP A O 1
ATOM 610 N N . TYR A 1 81 ? 4.283 4.650 -13.457 1.00 71.88 81 TYR A N 1
ATOM 611 C CA . TYR A 1 81 ? 5.474 4.039 -14.035 1.00 71.88 81 TYR A CA 1
ATOM 612 C C . TYR A 1 81 ? 5.116 3.056 -15.155 1.00 71.88 81 TYR A C 1
ATOM 614 O O . TYR A 1 81 ? 5.684 3.147 -16.245 1.00 71.88 81 TYR A O 1
ATOM 622 N N . TRP A 1 82 ? 4.150 2.163 -14.927 1.00 71.12 82 TRP A N 1
ATOM 623 C CA . TRP A 1 82 ? 3.687 1.210 -15.936 1.00 71.12 82 TRP A CA 1
ATOM 624 C C . TRP A 1 82 ? 3.112 1.916 -17.167 1.00 71.12 82 TRP A C 1
ATOM 626 O O . TRP A 1 82 ? 3.472 1.565 -18.289 1.00 71.12 82 TRP A O 1
ATOM 636 N N . GLN A 1 83 ? 2.287 2.949 -16.981 1.00 71.69 83 GLN A N 1
ATOM 637 C CA . GLN A 1 83 ? 1.733 3.737 -18.086 1.00 71.69 83 GLN A CA 1
ATOM 638 C C . GLN A 1 83 ? 2.818 4.473 -18.876 1.00 71.69 83 GLN A C 1
ATOM 640 O O . GLN A 1 83 ? 2.826 4.417 -20.100 1.00 71.69 83 GLN A O 1
ATOM 645 N N . THR A 1 84 ? 3.769 5.110 -18.194 1.00 73.38 84 THR A N 1
ATOM 646 C CA . THR A 1 84 ? 4.863 5.839 -18.858 1.00 73.38 84 THR A CA 1
ATOM 647 C C . THR A 1 84 ? 5.811 4.897 -19.608 1.00 73.38 84 THR A C 1
ATOM 649 O O . THR A 1 84 ? 6.332 5.255 -20.659 1.00 73.38 84 THR A O 1
ATOM 652 N N . THR A 1 85 ? 6.051 3.697 -19.071 1.00 66.62 85 THR A N 1
ATOM 653 C CA . THR A 1 85 ? 7.053 2.759 -19.605 1.00 66.62 85 THR A CA 1
ATOM 654 C C . THR A 1 85 ? 6.485 1.833 -20.684 1.00 66.62 85 THR A C 1
ATOM 656 O O . THR A 1 85 ? 7.187 1.509 -21.638 1.00 66.62 85 THR A O 1
ATOM 659 N N . TYR A 1 86 ? 5.224 1.413 -20.550 1.00 61.19 86 TYR A N 1
ATOM 660 C CA . TYR A 1 86 ? 4.604 0.387 -21.400 1.00 61.19 86 TYR A CA 1
ATOM 661 C C . TYR A 1 86 ? 3.250 0.801 -21.999 1.00 61.19 86 TYR A C 1
ATOM 663 O O . TYR A 1 86 ? 2.729 0.089 -22.854 1.00 61.19 86 TYR A O 1
ATOM 671 N N . GLY A 1 87 ? 2.660 1.910 -21.542 1.00 55.03 87 GLY A N 1
ATOM 672 C CA . GLY A 1 87 ? 1.296 2.321 -21.890 1.00 55.03 87 GLY A CA 1
ATOM 673 C C . GLY A 1 87 ? 1.129 2.992 -23.255 1.00 55.03 87 GLY A C 1
ATOM 674 O O . GLY A 1 87 ? 0.028 2.917 -23.791 1.00 55.03 87 GLY A O 1
ATOM 675 N N . GLY A 1 88 ? 2.199 3.553 -23.834 1.00 44.47 88 GLY A N 1
ATOM 676 C CA . GLY A 1 88 ? 2.167 4.208 -25.152 1.00 44.47 88 GLY A CA 1
ATOM 677 C C . GLY A 1 88 ? 1.566 5.608 -25.141 1.00 44.47 88 GLY A C 1
ATOM 678 O O . GLY A 1 88 ? 0.392 5.758 -24.741 1.00 44.47 88 GLY A O 1
#

pLDDT: mean 78.04, std 14.13, range [44.47, 94.88]

Secondary structure (DSSP, 8-state):
---HHHHHHHHHHHHHHHHHHHHHHHHHHHHHHHHHHHHHHHHHHHHHHHHTTPPPPHHHHHHHHHHHHHHHHHHHHHHHHHHHHH--

Sequence (88 aa):
MGSWGDAMLDAIETGRRNGQLGLIVEGYDAAASISLEAITEVLDRIEAKVEAGKNLSADEKVMRTELYAIKSKIERKLTDYWQTTYGG

Radius of gyration: 21.67 Å; chains: 1; bounding box: 48×19×63 Å

Organism: NCBI:txid1193518